Protein AF-A0A947A4Z1-F1 (afdb_monomer)

Foldseek 3Di:
DVLLVVLVVLLVVVCVVCVVVLVVLLLLLQLVLLCVLQPPPVDDSVVSSVLLVVQQVVLCVVVVVVLVVCCVPPVPCSVVSVVVSVVCNLVRSLVSSCVVRVDDPVSSVVSSVSSVVSSVVSVVVSVVVSVVVCCVVVSDDPVSVDDPDD

Mean predicted aligned error: 5.6 Å

Structure (mmCIF, N/CA/C/O backbone):
data_AF-A0A947A4Z1-F1
#
_entry.id   AF-A0A947A4Z1-F1
#
loop_
_atom_site.group_PDB
_atom_site.id
_atom_site.type_symbol
_atom_site.label_atom_id
_atom_site.label_alt_id
_atom_site.label_comp_id
_atom_site.label_asym_id
_atom_site.label_entity_id
_atom_site.label_seq_id
_atom_site.pdbx_PDB_ins_code
_atom_site.Cartn_x
_atom_site.Cartn_y
_atom_site.Cartn_z
_atom_site.occupancy
_atom_site.B_iso_or_equiv
_atom_site.auth_seq_id
_atom_site.auth_comp_id
_atom_site.auth_asym_id
_atom_site.auth_atom_id
_atom_site.pdbx_PDB_model_num
ATOM 1 N N . LEU A 1 1 ? 5.615 -17.504 -26.259 1.00 49.56 1 LEU A N 1
ATOM 2 C CA . LEU A 1 1 ? 6.154 -17.533 -24.873 1.00 49.56 1 LEU A CA 1
ATOM 3 C C . LEU A 1 1 ? 7.299 -16.535 -24.667 1.00 49.56 1 LEU A C 1
ATOM 5 O O . LEU A 1 1 ? 7.348 -15.948 -23.597 1.00 49.56 1 LEU A O 1
ATOM 9 N N . GLN A 1 2 ? 8.170 -16.302 -25.660 1.00 51.97 2 GLN A N 1
ATOM 10 C CA . GLN A 1 2 ? 9.296 -15.359 -25.547 1.00 51.97 2 GLN A CA 1
ATOM 11 C C . GLN A 1 2 ? 8.864 -13.878 -25.496 1.00 51.97 2 GLN A C 1
ATOM 13 O O . GLN A 1 2 ? 9.310 -13.172 -24.601 1.00 51.97 2 GLN A O 1
ATOM 18 N N . THR A 1 3 ? 7.908 -13.440 -26.328 1.00 58.06 3 THR A N 1
ATOM 19 C CA . THR A 1 3 ? 7.406 -12.045 -26.343 1.00 58.06 3 THR A CA 1
ATOM 20 C C . THR A 1 3 ? 6.849 -11.603 -24.981 1.00 58.06 3 THR A C 1
ATOM 22 O O . THR A 1 3 ? 7.243 -10.576 -24.446 1.00 58.06 3 THR A O 1
ATOM 25 N N . ASN A 1 4 ? 6.030 -12.442 -24.330 1.00 68.56 4 ASN A N 1
ATOM 26 C CA . ASN A 1 4 ? 5.497 -12.146 -22.990 1.00 68.56 4 ASN A CA 1
ATOM 27 C C . ASN A 1 4 ? 6.594 -12.066 -21.915 1.00 68.56 4 ASN A C 1
ATOM 29 O O . ASN A 1 4 ? 6.450 -11.323 -20.942 1.00 68.56 4 ASN A O 1
ATOM 33 N N . ALA A 1 5 ? 7.668 -12.848 -22.061 1.00 77.62 5 ALA A N 1
ATOM 34 C CA . ALA A 1 5 ? 8.790 -12.838 -21.129 1.00 77.62 5 ALA A CA 1
ATOM 35 C C . ALA A 1 5 ? 9.642 -11.569 -21.291 1.00 77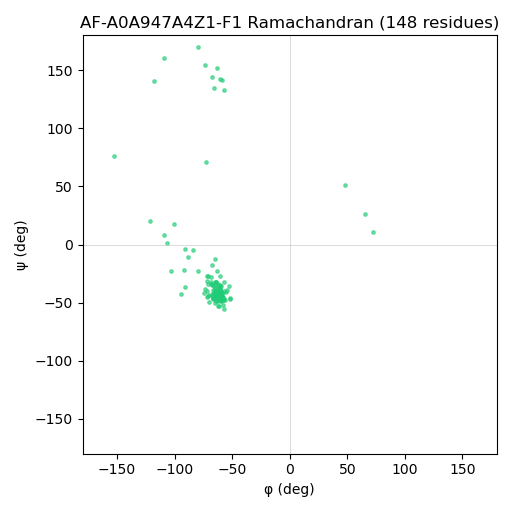.62 5 ALA A C 1
ATOM 37 O O . ALA A 1 5 ? 10.066 -10.997 -20.290 1.00 77.62 5 ALA A O 1
ATOM 38 N N . GLU A 1 6 ? 9.835 -11.094 -22.524 1.00 81.62 6 GLU A N 1
ATOM 39 C CA . GLU A 1 6 ? 10.541 -9.840 -22.811 1.00 81.62 6 GLU A CA 1
ATOM 40 C C . GLU A 1 6 ? 9.768 -8.619 -22.304 1.00 81.62 6 GLU A C 1
ATOM 42 O O . GLU A 1 6 ? 10.336 -7.790 -21.591 1.00 81.62 6 GLU A O 1
ATOM 47 N N . THR A 1 7 ? 8.458 -8.550 -22.554 1.00 83.38 7 THR A N 1
ATOM 48 C CA . THR A 1 7 ? 7.595 -7.482 -22.024 1.00 83.38 7 THR A CA 1
ATOM 49 C C . THR A 1 7 ? 7.578 -7.485 -20.494 1.00 83.38 7 THR A C 1
ATOM 51 O O . THR A 1 7 ? 7.737 -6.441 -19.862 1.00 83.38 7 THR A O 1
ATOM 54 N N . SER A 1 8 ? 7.473 -8.666 -19.872 1.00 84.75 8 SER A N 1
ATOM 55 C CA . SER A 1 8 ? 7.533 -8.792 -18.407 1.00 84.75 8 SER A CA 1
ATOM 56 C C . SER A 1 8 ? 8.880 -8.339 -17.843 1.00 84.75 8 SER A C 1
ATOM 58 O O . SER A 1 8 ? 8.924 -7.742 -16.768 1.00 84.75 8 SER A O 1
ATOM 60 N N . LYS A 1 9 ? 9.978 -8.594 -18.564 1.00 87.81 9 LYS A N 1
ATOM 61 C CA . LYS A 1 9 ? 11.319 -8.156 -18.174 1.00 87.81 9 LYS A CA 1
ATOM 62 C C . LYS A 1 9 ? 11.447 -6.633 -18.221 1.00 87.81 9 LYS A C 1
ATOM 64 O O . LYS A 1 9 ? 11.888 -6.060 -17.230 1.00 87.81 9 LYS A O 1
ATOM 69 N N . LYS A 1 10 ? 10.992 -5.983 -19.301 1.00 86.81 10 LYS A N 1
ATOM 70 C CA . LYS A 1 10 ? 10.963 -4.511 -19.413 1.00 86.81 10 LYS A CA 1
ATOM 71 C C . LYS A 1 10 ? 10.173 -3.878 -18.264 1.00 86.81 10 LYS A C 1
ATOM 73 O O . LYS A 1 10 ? 10.658 -2.966 -17.602 1.00 86.81 10 LYS A O 1
ATOM 78 N N . ILE A 1 11 ? 8.978 -4.404 -17.978 1.00 87.75 11 ILE A N 1
ATOM 79 C CA . ILE A 1 11 ? 8.150 -3.932 -16.856 1.00 87.75 11 ILE A CA 1
ATOM 80 C C . ILE A 1 11 ? 8.888 -4.117 -15.526 1.00 87.75 11 ILE A C 1
ATOM 82 O O . ILE A 1 11 ? 8.891 -3.210 -14.698 1.00 87.75 11 ILE A O 1
ATOM 86 N N . MET A 1 12 ? 9.527 -5.269 -15.312 1.00 89.25 12 MET A N 1
ATOM 87 C CA . MET A 1 12 ? 10.269 -5.540 -14.080 1.00 89.25 12 MET A CA 1
ATOM 88 C C . MET A 1 12 ? 11.447 -4.578 -13.890 1.00 89.25 12 MET A C 1
ATOM 90 O O . MET A 1 12 ? 11.634 -4.075 -12.787 1.00 89.25 12 MET A O 1
ATOM 94 N N . GLU A 1 13 ? 12.221 -4.303 -14.942 1.00 89.69 13 GLU A N 1
ATOM 95 C CA . GLU A 1 13 ? 13.354 -3.368 -14.898 1.00 89.69 13 GLU A CA 1
ATOM 96 C C . GLU A 1 13 ? 12.903 -1.975 -14.436 1.00 89.69 13 GLU A C 1
ATOM 98 O O . GLU A 1 13 ? 13.464 -1.418 -13.493 1.00 89.69 13 GLU A O 1
ATOM 103 N N . VAL A 1 14 ? 11.808 -1.474 -15.004 1.00 88.56 14 VAL A N 1
ATOM 104 C CA . VAL A 1 14 ? 11.214 -0.182 -14.637 1.00 88.56 14 VAL A CA 1
ATOM 105 C C . VAL A 1 14 ? 10.659 -0.199 -13.214 1.00 88.56 14 VAL A C 1
ATOM 107 O O . VAL A 1 14 ? 10.871 0.739 -12.446 1.00 88.56 14 VAL A O 1
ATOM 110 N N . VAL A 1 15 ? 9.937 -1.256 -12.829 1.00 88.88 15 VAL A N 1
ATOM 111 C CA . VAL A 1 15 ? 9.388 -1.388 -11.470 1.00 88.88 15 VAL A CA 1
ATOM 112 C C . VAL A 1 15 ? 10.505 -1.399 -10.426 1.00 88.88 15 VAL A C 1
ATOM 114 O O . VAL A 1 15 ? 10.322 -0.858 -9.336 1.00 88.88 15 VAL A O 1
ATOM 117 N N . MET A 1 16 ? 11.658 -1.986 -10.749 1.00 89.38 16 MET A N 1
ATOM 118 C CA . MET A 1 16 ? 12.839 -1.958 -9.889 1.00 89.38 16 MET A CA 1
ATOM 119 C C . MET A 1 16 ? 13.468 -0.562 -9.833 1.00 89.38 16 MET A C 1
ATOM 121 O O . MET A 1 16 ? 13.769 -0.087 -8.740 1.00 89.38 16 MET A O 1
ATOM 125 N N . GLU A 1 17 ? 13.611 0.119 -10.973 1.00 91.06 17 GLU A N 1
ATOM 126 C CA . GLU A 1 17 ? 14.167 1.478 -11.048 1.00 91.06 17 GLU A CA 1
ATOM 127 C C . GLU A 1 17 ? 13.332 2.492 -10.246 1.00 91.06 17 GLU A C 1
ATOM 129 O O . GLU A 1 17 ? 13.870 3.288 -9.476 1.00 91.06 17 GLU A O 1
ATOM 134 N N . TYR A 1 18 ? 12.002 2.414 -10.353 1.00 90.25 18 TYR A N 1
ATOM 135 C CA . TYR A 1 18 ? 11.069 3.332 -9.693 1.00 90.25 18 TYR A CA 1
ATOM 136 C C . TYR A 1 18 ? 10.433 2.764 -8.419 1.00 90.25 18 TYR A C 1
ATOM 138 O O . TYR A 1 18 ? 9.428 3.300 -7.942 1.00 90.25 18 TYR A O 1
ATOM 146 N N . ASN A 1 19 ? 11.005 1.710 -7.830 1.00 88.88 19 ASN A N 1
ATOM 147 C CA . ASN A 1 19 ? 10.406 0.990 -6.703 1.00 88.88 19 ASN A CA 1
ATOM 148 C C . ASN A 1 19 ? 10.005 1.916 -5.541 1.00 88.88 19 ASN A C 1
ATOM 150 O O . ASN A 1 19 ? 8.871 1.862 -5.065 1.00 88.88 19 ASN A O 1
ATOM 154 N N . SER A 1 20 ? 10.897 2.828 -5.145 1.00 89.50 20 SER A N 1
ATOM 155 C CA . SER A 1 20 ? 10.651 3.794 -4.066 1.00 89.50 20 SER A CA 1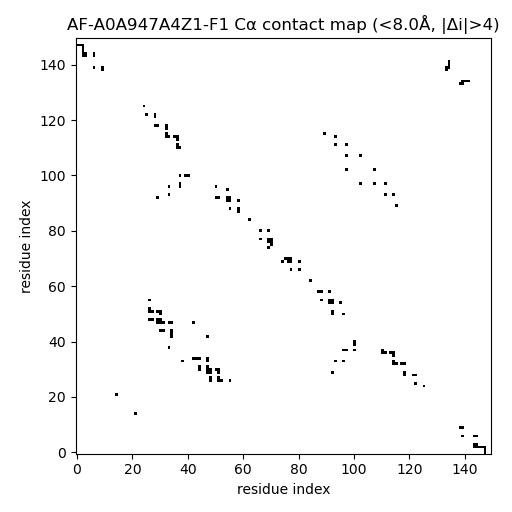
ATOM 156 C C . SER A 1 20 ? 9.485 4.738 -4.368 1.00 89.50 20 SER A C 1
ATOM 158 O O . SER A 1 20 ? 8.710 5.082 -3.476 1.00 89.50 20 SER A O 1
ATOM 160 N N . PHE A 1 21 ? 9.335 5.153 -5.629 1.00 90.50 21 PHE A N 1
ATOM 161 C CA . PHE A 1 21 ? 8.237 6.019 -6.051 1.00 90.50 21 PHE A CA 1
ATOM 162 C C . PHE A 1 21 ? 6.908 5.257 -6.070 1.00 90.50 21 PHE A C 1
ATOM 164 O O . PHE A 1 21 ? 5.915 5.735 -5.526 1.00 90.50 21 PHE A O 1
ATOM 171 N N . ILE A 1 22 ? 6.903 4.038 -6.619 1.00 90.69 22 ILE A N 1
ATOM 172 C CA . ILE A 1 22 ? 5.733 3.150 -6.615 1.00 90.69 22 ILE A CA 1
ATOM 173 C C . ILE A 1 22 ? 5.288 2.863 -5.176 1.00 90.69 22 ILE A C 1
ATOM 175 O O . ILE A 1 22 ? 4.098 2.924 -4.872 1.00 90.69 22 ILE A O 1
ATOM 179 N N . PHE A 1 23 ? 6.236 2.622 -4.269 1.00 88.75 23 PHE A N 1
ATOM 180 C CA . PHE A 1 23 ? 5.949 2.426 -2.852 1.00 88.75 23 PHE A CA 1
ATOM 181 C C . PHE A 1 23 ? 5.286 3.657 -2.219 1.00 88.75 23 PHE A C 1
ATOM 183 O O . PHE A 1 23 ? 4.319 3.528 -1.467 1.00 88.75 23 PHE A O 1
ATOM 190 N N . LEU A 1 24 ? 5.750 4.861 -2.563 1.00 92.12 24 LEU A N 1
ATOM 191 C CA . LEU A 1 24 ? 5.167 6.111 -2.074 1.00 92.12 24 LEU A CA 1
ATOM 192 C C . LEU A 1 24 ? 3.709 6.283 -2.527 1.00 92.12 24 LEU A C 1
ATOM 194 O O . LEU A 1 24 ? 2.888 6.781 -1.757 1.00 92.12 24 LEU A O 1
ATOM 198 N N . LEU A 1 25 ? 3.351 5.802 -3.723 1.00 92.94 25 LEU A N 1
ATOM 199 C CA . LEU A 1 25 ? 1.970 5.810 -4.218 1.00 92.94 25 LEU A CA 1
ATOM 200 C C . LEU A 1 25 ? 1.028 4.875 -3.435 1.00 92.94 25 LEU A C 1
ATOM 202 O O . LEU A 1 25 ? -0.189 5.070 -3.473 1.00 92.94 25 LEU A O 1
ATOM 206 N N . TYR A 1 26 ? 1.539 3.907 -2.665 1.00 91.94 26 TYR A N 1
ATOM 207 C CA . TYR A 1 26 ? 0.690 3.093 -1.787 1.00 91.94 26 TYR A CA 1
ATOM 208 C C . TYR A 1 26 ? 0.164 3.861 -0.574 1.00 91.94 26 TYR A C 1
ATOM 210 O O . TYR A 1 26 ? -0.920 3.543 -0.085 1.00 91.94 26 TYR A O 1
ATOM 218 N N . ILE A 1 27 ? 0.872 4.895 -0.111 1.00 94.44 27 ILE A N 1
ATOM 219 C CA . ILE A 1 27 ? 0.441 5.727 1.023 1.00 94.44 27 ILE A CA 1
ATOM 220 C C . ILE A 1 27 ? -0.943 6.356 0.774 1.00 94.44 27 ILE A C 1
ATOM 222 O O . ILE A 1 27 ? -1.837 6.129 1.595 1.00 94.44 27 ILE A O 1
ATOM 226 N N . PRO A 1 28 ? -1.185 7.108 -0.323 1.00 94.25 28 PRO A N 1
ATOM 227 C CA . PRO A 1 28 ? -2.497 7.698 -0.575 1.00 94.25 28 PRO A CA 1
ATOM 228 C C . PRO A 1 28 ? -3.587 6.644 -0.798 1.00 94.25 28 PRO A C 1
ATOM 230 O O . PRO A 1 28 ? -4.719 6.865 -0.377 1.00 94.25 28 PRO A O 1
ATOM 233 N N . ILE A 1 29 ? -3.274 5.480 -1.379 1.00 95.31 29 ILE A N 1
ATOM 234 C CA . ILE A 1 29 ? -4.258 4.392 -1.522 1.00 95.31 29 ILE A CA 1
ATOM 235 C C . ILE A 1 29 ? -4.675 3.852 -0.163 1.00 95.31 29 ILE A C 1
ATOM 237 O O . ILE A 1 29 ? -5.868 3.737 0.102 1.00 95.31 29 ILE A O 1
ATOM 241 N N . LEU A 1 30 ? -3.714 3.521 0.699 1.00 94.94 30 LEU A N 1
ATOM 242 C CA . LEU A 1 30 ? -3.998 3.024 2.044 1.00 94.94 30 LEU A CA 1
ATOM 243 C C . LEU A 1 30 ? -4.780 4.060 2.851 1.00 94.94 30 LEU A C 1
ATOM 245 O O . LEU A 1 30 ? -5.728 3.703 3.551 1.00 94.94 30 LEU A O 1
ATOM 249 N N . ALA A 1 31 ? -4.440 5.341 2.699 1.00 95.00 31 ALA A N 1
ATOM 250 C CA . ALA A 1 31 ? -5.144 6.429 3.355 1.00 95.00 31 ALA A CA 1
ATOM 251 C C . ALA A 1 31 ? -6.596 6.550 2.871 1.00 95.00 31 ALA A C 1
ATOM 253 O O . ALA A 1 31 ? -7.503 6.635 3.696 1.00 95.00 31 ALA A O 1
ATOM 254 N N . LEU A 1 32 ? -6.840 6.507 1.557 1.00 95.44 32 LEU A N 1
ATOM 255 C CA . LEU A 1 32 ? -8.187 6.563 0.979 1.00 95.44 32 LEU A CA 1
ATOM 256 C C . LEU A 1 32 ? -9.013 5.321 1.325 1.00 95.44 32 LEU A C 1
ATOM 258 O O . LEU A 1 32 ? -10.168 5.445 1.734 1.00 95.44 32 LEU A O 1
ATOM 262 N N . ALA A 1 33 ? -8.418 4.131 1.217 1.00 95.38 33 ALA A N 1
ATOM 263 C CA . ALA A 1 33 ? -9.050 2.879 1.614 1.00 95.38 33 ALA A CA 1
ATOM 264 C C . ALA A 1 33 ? -9.418 2.916 3.101 1.00 95.38 33 ALA A C 1
ATOM 266 O O . ALA A 1 33 ? -10.544 2.577 3.464 1.00 95.38 33 ALA A O 1
ATOM 267 N N . GLY A 1 34 ? -8.508 3.389 3.957 1.00 94.12 34 GLY A N 1
ATOM 268 C CA . GLY A 1 34 ? -8.729 3.572 5.388 1.00 94.12 34 GLY A CA 1
ATOM 269 C C . GLY A 1 34 ? -9.836 4.577 5.683 1.00 94.12 34 GLY A C 1
ATOM 270 O O . GLY A 1 34 ? -10.749 4.264 6.442 1.00 94.12 34 GLY A O 1
ATOM 271 N N . PHE A 1 35 ? -9.808 5.741 5.035 1.00 94.06 35 PHE A N 1
ATOM 272 C CA . PHE A 1 35 ? -10.818 6.785 5.188 1.00 94.06 35 PHE A CA 1
ATOM 273 C C . PHE A 1 35 ? -12.217 6.267 4.845 1.00 94.06 35 PHE A C 1
ATOM 275 O O . PHE A 1 35 ? -13.129 6.348 5.665 1.00 94.06 35 PHE A O 1
ATOM 282 N N . LEU A 1 36 ? -12.383 5.655 3.673 1.00 92.50 36 LEU A N 1
ATOM 283 C CA . LEU A 1 36 ? -13.673 5.144 3.206 1.00 92.50 36 LEU A CA 1
ATOM 284 C C . LEU A 1 36 ? -14.189 3.969 4.051 1.00 92.50 36 LEU A C 1
ATOM 286 O O . LEU A 1 36 ? -15.393 3.849 4.277 1.00 92.50 36 LEU A O 1
ATOM 290 N N . SER A 1 37 ? -13.298 3.106 4.546 1.00 93.06 37 SER A N 1
ATOM 291 C CA . SER A 1 37 ? -13.695 1.907 5.294 1.00 93.06 37 SER A CA 1
ATOM 292 C C . SER A 1 37 ? -13.781 2.099 6.810 1.00 93.06 37 SER A C 1
ATOM 294 O O . SER A 1 37 ? -14.524 1.358 7.455 1.00 93.06 37 SER A O 1
ATOM 296 N N . PHE A 1 38 ? -13.108 3.091 7.404 1.00 87.00 38 PHE A N 1
ATOM 297 C CA . PHE A 1 38 ? -13.023 3.281 8.861 1.00 87.00 38 PHE A CA 1
ATOM 298 C C . PHE A 1 38 ? -13.558 4.635 9.378 1.00 87.00 38 PHE A C 1
ATOM 300 O O . PHE A 1 38 ? -13.307 4.969 10.530 1.00 87.00 38 PHE A O 1
ATOM 307 N N . ASN A 1 39 ? -14.407 5.371 8.653 1.00 80.12 39 ASN A N 1
ATOM 308 C CA . ASN A 1 39 ? -14.901 6.691 9.095 1.00 80.12 39 ASN A CA 1
ATOM 309 C C . ASN A 1 39 ? -15.943 6.694 10.248 1.00 80.12 39 ASN A C 1
ATOM 311 O O . ASN A 1 39 ? -17.117 6.986 10.034 1.00 80.12 39 ASN A O 1
ATOM 315 N N . LYS A 1 40 ? -15.551 6.372 11.489 1.00 69.62 40 LYS A N 1
ATOM 316 C CA . LYS A 1 40 ? -16.448 6.459 12.674 1.00 69.62 40 LYS A CA 1
ATOM 317 C C . LYS A 1 40 ? -16.195 7.664 13.575 1.00 69.62 40 LYS A C 1
ATOM 319 O O . LYS A 1 40 ? -17.083 8.035 14.334 1.00 69.62 40 LYS A O 1
ATOM 324 N N . ARG A 1 41 ? -14.995 8.247 13.548 1.00 65.69 41 ARG A N 1
ATOM 325 C CA . ARG A 1 41 ? -14.582 9.282 14.516 1.00 65.69 41 ARG A CA 1
ATOM 326 C C . ARG A 1 41 ? -14.462 10.692 13.934 1.00 65.69 41 ARG A C 1
ATOM 328 O O . ARG A 1 41 ? -13.983 11.569 14.637 1.00 65.69 41 ARG A O 1
ATOM 335 N N . GLY A 1 42 ? -14.886 10.914 12.688 1.00 72.69 42 GLY A N 1
ATOM 336 C CA . GLY A 1 42 ? -14.722 12.217 12.033 1.00 72.69 42 GLY A CA 1
ATOM 337 C C . GLY A 1 42 ? -13.256 12.581 11.790 1.00 72.69 42 GLY A C 1
ATOM 338 O O . GLY A 1 42 ? -12.919 13.757 11.746 1.00 72.69 42 GLY A O 1
ATOM 339 N N . PHE A 1 43 ? -12.380 11.577 11.673 1.00 81.25 43 PHE A N 1
ATOM 340 C CA . PHE A 1 43 ? -10.999 11.803 11.260 1.00 81.25 43 PHE A CA 1
ATOM 341 C C . PHE A 1 43 ? -10.974 12.297 9.820 1.00 81.25 43 PHE A C 1
ATOM 343 O O . PHE A 1 43 ? -11.651 11.727 8.957 1.00 81.25 43 PHE A O 1
ATOM 350 N N . ASN A 1 44 ? -10.180 13.332 9.564 1.00 88.88 44 ASN A N 1
ATOM 351 C CA . ASN A 1 44 ? -9.999 13.839 8.217 1.00 88.88 44 ASN A CA 1
ATOM 352 C C . ASN A 1 44 ? -8.999 12.959 7.451 1.00 88.88 44 ASN A C 1
ATOM 354 O O . ASN A 1 44 ? -8.348 12.063 7.992 1.00 88.88 44 ASN A O 1
ATOM 358 N N . ILE A 1 45 ? -8.896 13.197 6.144 1.00 89.12 45 ILE A N 1
ATOM 359 C CA . ILE A 1 45 ? -7.959 12.486 5.265 1.00 89.12 45 ILE A CA 1
ATOM 360 C C . ILE A 1 45 ? -6.494 12.583 5.757 1.00 89.12 45 ILE A C 1
ATOM 362 O O . ILE A 1 45 ? -5.811 11.555 5.720 1.00 89.12 45 ILE A O 1
ATOM 366 N N . PRO A 1 46 ? -5.990 13.733 6.259 1.00 93.06 46 PRO A N 1
ATOM 367 C CA . PRO A 1 46 ? -4.624 13.840 6.777 1.00 93.06 46 PRO A CA 1
ATOM 368 C C . PRO A 1 46 ? -4.277 12.816 7.863 1.00 93.06 46 PRO A C 1
ATOM 370 O O . PRO A 1 46 ? -3.185 12.258 7.848 1.00 93.06 46 PRO A O 1
ATOM 373 N N . GLU A 1 47 ? -5.197 12.502 8.771 1.00 91.81 47 GLU A N 1
ATOM 374 C CA . GLU A 1 47 ? -4.983 11.532 9.844 1.00 91.81 47 GLU A CA 1
ATOM 375 C C . GLU A 1 47 ? -4.782 10.121 9.280 1.00 91.81 47 GLU A C 1
ATOM 377 O O . GLU A 1 47 ? -3.931 9.371 9.767 1.00 91.81 47 GLU A O 1
ATOM 382 N N . TYR A 1 48 ? -5.503 9.767 8.212 1.00 93.81 48 TYR A N 1
ATOM 383 C CA . TYR A 1 48 ? -5.299 8.500 7.509 1.00 93.81 48 TYR A CA 1
ATOM 384 C C . TYR A 1 48 ? -3.991 8.478 6.718 1.00 93.81 48 TYR A C 1
ATOM 386 O O . TYR A 1 48 ? -3.350 7.428 6.667 1.00 93.81 48 TYR A O 1
ATOM 394 N N . ILE A 1 49 ? -3.559 9.611 6.156 1.00 95.25 49 ILE A N 1
ATOM 395 C CA . ILE A 1 49 ? -2.240 9.736 5.517 1.00 95.25 49 ILE A CA 1
ATOM 396 C C . ILE A 1 49 ? -1.142 9.505 6.557 1.00 95.25 49 ILE A C 1
ATOM 398 O O . ILE A 1 49 ? -0.313 8.620 6.374 1.00 95.25 49 ILE A O 1
ATOM 402 N N . VAL A 1 50 ? -1.173 10.228 7.680 1.00 95.25 50 VAL A N 1
ATOM 403 C CA . VAL A 1 50 ? -0.184 10.089 8.763 1.00 95.25 50 VAL A CA 1
ATOM 404 C C . VAL A 1 50 ? -0.172 8.664 9.314 1.00 95.25 50 VAL A C 1
ATOM 406 O O . VAL A 1 50 ? 0.898 8.082 9.481 1.00 95.25 50 VAL A O 1
ATOM 409 N N . THR A 1 51 ? -1.347 8.070 9.540 1.00 94.56 51 THR A N 1
ATOM 410 C CA . THR A 1 51 ? -1.462 6.688 10.030 1.00 94.56 51 THR A CA 1
ATOM 411 C C . THR A 1 51 ? -0.881 5.683 9.035 1.00 94.56 51 THR A C 1
ATOM 413 O O . THR A 1 51 ? -0.150 4.782 9.440 1.00 94.56 51 THR A O 1
ATOM 416 N N . SER A 1 52 ? -1.170 5.839 7.740 1.00 95.12 52 SER A N 1
ATOM 417 C CA . SER A 1 52 ? -0.674 4.938 6.690 1.00 95.12 52 SER A CA 1
ATOM 418 C C . SER A 1 52 ? 0.839 5.054 6.523 1.00 95.12 52 SER A C 1
ATOM 420 O O . SER A 1 52 ? 1.526 4.035 6.479 1.00 95.12 52 SER A O 1
ATOM 422 N N . THR A 1 53 ? 1.368 6.281 6.518 1.00 95.62 53 THR A N 1
ATOM 423 C CA . THR A 1 53 ? 2.812 6.545 6.488 1.00 95.62 53 THR A CA 1
ATOM 424 C C . THR A 1 53 ? 3.502 5.934 7.701 1.00 95.62 53 THR A C 1
ATOM 426 O O . THR A 1 53 ? 4.489 5.222 7.549 1.00 95.62 53 THR A O 1
ATOM 429 N N . TYR A 1 54 ? 2.975 6.159 8.908 1.00 95.38 54 TYR A N 1
ATOM 430 C CA . TYR A 1 54 ? 3.548 5.592 10.127 1.00 95.38 54 TYR A CA 1
ATOM 431 C C . TYR A 1 54 ? 3.529 4.060 10.103 1.00 95.38 54 TYR A C 1
ATOM 433 O O . TYR A 1 54 ? 4.546 3.433 10.395 1.00 95.38 54 TYR A O 1
ATOM 441 N N . ALA A 1 55 ? 2.404 3.452 9.713 1.00 95.56 55 ALA A N 1
ATOM 442 C CA . ALA A 1 55 ? 2.269 2.002 9.660 1.00 95.56 55 ALA A CA 1
ATOM 443 C C . ALA A 1 55 ? 3.247 1.369 8.657 1.00 95.56 55 ALA A C 1
ATOM 445 O O . ALA A 1 55 ? 3.916 0.392 8.991 1.00 95.56 55 ALA A O 1
ATOM 446 N N . LEU A 1 56 ? 3.370 1.939 7.455 1.00 94.50 56 LEU A N 1
ATOM 447 C CA . LEU A 1 56 ? 4.312 1.447 6.451 1.00 94.50 56 LEU A CA 1
ATOM 448 C C . LEU A 1 56 ? 5.767 1.643 6.879 1.00 94.50 56 LEU A C 1
ATOM 450 O O . LEU A 1 56 ? 6.544 0.697 6.801 1.00 94.50 56 LEU A O 1
ATOM 454 N N . SER A 1 57 ? 6.139 2.822 7.382 1.00 94.44 57 SER A N 1
ATOM 455 C CA . SER A 1 57 ? 7.502 3.078 7.864 1.00 94.44 57 SER A CA 1
ATOM 456 C C . SER A 1 57 ? 7.884 2.136 9.001 1.00 94.44 57 SER A C 1
ATOM 458 O O . SER A 1 57 ? 8.981 1.583 9.011 1.00 94.44 57 SER A O 1
ATOM 460 N N . HIS A 1 58 ? 6.968 1.904 9.940 1.00 94.62 58 HIS A N 1
ATOM 461 C CA . HIS A 1 58 ? 7.194 0.972 11.035 1.00 94.62 58 HIS A CA 1
ATOM 462 C C . HIS A 1 58 ? 7.368 -0.467 10.534 1.00 94.62 58 HIS A C 1
ATOM 464 O O . HIS A 1 58 ? 8.285 -1.161 10.972 1.00 94.62 58 HIS A O 1
ATOM 470 N N . LEU A 1 59 ? 6.534 -0.905 9.582 1.00 93.81 59 LEU A N 1
ATOM 471 C CA . LEU A 1 59 ? 6.698 -2.208 8.945 1.00 93.81 59 LEU A CA 1
ATOM 472 C C . LEU A 1 59 ? 8.078 -2.325 8.289 1.00 93.81 59 LEU A C 1
ATOM 474 O O . LEU A 1 59 ? 8.770 -3.298 8.552 1.00 93.81 59 LEU A O 1
ATOM 478 N N . MET A 1 60 ? 8.501 -1.325 7.511 1.00 92.12 60 MET A N 1
ATOM 479 C CA . MET A 1 60 ? 9.799 -1.322 6.827 1.00 92.12 60 MET A CA 1
ATOM 480 C C . MET A 1 60 ? 10.969 -1.436 7.806 1.00 92.12 60 MET A C 1
ATOM 482 O O . MET A 1 60 ? 11.863 -2.256 7.603 1.00 92.12 60 MET A O 1
ATOM 486 N N . VAL A 1 61 ? 10.942 -0.659 8.894 1.00 94.56 61 VAL A N 1
ATOM 487 C CA . VAL A 1 61 ? 11.970 -0.715 9.945 1.00 94.56 61 VAL A CA 1
ATOM 488 C C . VAL A 1 61 ? 12.028 -2.102 10.589 1.00 94.56 61 VAL A C 1
ATOM 490 O O . VAL A 1 61 ? 13.119 -2.584 10.883 1.00 94.56 61 VAL A O 1
ATOM 493 N N . MET A 1 62 ? 10.886 -2.772 10.772 1.00 92.75 62 MET A N 1
ATOM 494 C CA . MET A 1 62 ? 10.852 -4.139 11.302 1.00 92.75 62 MET A CA 1
ATOM 495 C C . MET A 1 62 ? 11.299 -5.193 10.284 1.00 92.75 62 MET A C 1
ATOM 497 O O . MET A 1 62 ? 12.027 -6.118 10.641 1.00 92.75 62 MET A O 1
ATOM 501 N N . THR A 1 63 ? 10.883 -5.081 9.022 1.00 92.31 63 THR A N 1
ATOM 502 C CA . THR A 1 63 ? 11.168 -6.086 7.989 1.00 92.31 63 THR A CA 1
ATOM 503 C C . THR A 1 63 ? 12.575 -5.975 7.417 1.00 92.31 63 THR A C 1
ATOM 505 O O . THR A 1 63 ? 13.079 -6.962 6.893 1.00 92.31 63 THR A O 1
ATOM 508 N N . PHE A 1 64 ? 13.222 -4.812 7.507 1.00 92.88 64 PHE A N 1
ATOM 509 C CA . PHE A 1 64 ? 14.577 -4.587 6.998 1.00 92.88 64 PHE A CA 1
ATOM 510 C C . PHE A 1 64 ? 15.659 -5.467 7.659 1.00 92.88 64 PHE A C 1
ATOM 512 O O . PHE A 1 64 ? 16.376 -6.162 6.945 1.00 92.88 64 PHE A O 1
ATOM 519 N N . PRO A 1 65 ? 15.807 -5.521 8.997 1.00 94.56 65 PRO A N 1
ATOM 520 C CA . PRO A 1 65 ? 16.788 -6.420 9.605 1.00 94.56 65 PRO A CA 1
ATOM 521 C C . PRO A 1 65 ? 16.434 -7.893 9.362 1.00 94.56 65 PRO A C 1
ATOM 523 O O . PRO A 1 65 ? 17.323 -8.716 9.160 1.00 94.56 65 PRO A O 1
ATOM 526 N N . LEU A 1 66 ? 15.141 -8.230 9.330 1.00 93.12 66 LEU A N 1
ATOM 527 C CA . LEU A 1 66 ? 14.677 -9.587 9.039 1.00 93.12 66 LEU A CA 1
ATOM 528 C C . LEU A 1 66 ? 15.021 -10.014 7.608 1.00 93.12 66 LEU A C 1
ATOM 530 O O . LEU A 1 66 ? 15.457 -11.144 7.406 1.00 93.12 66 LEU A O 1
ATOM 534 N N . SER A 1 67 ? 14.888 -9.119 6.626 1.00 92.94 67 SER A N 1
ATOM 535 C CA . SER A 1 67 ? 15.237 -9.425 5.238 1.00 92.94 67 SER A CA 1
ATOM 536 C C . SER A 1 67 ? 16.735 -9.684 5.085 1.00 92.94 67 SER A C 1
ATOM 538 O O . SER A 1 67 ? 17.112 -10.655 4.431 1.00 92.94 67 SER A O 1
ATOM 540 N N . LEU A 1 68 ? 17.586 -8.896 5.754 1.00 95.00 68 LEU A N 1
ATOM 541 C CA . LEU A 1 68 ? 19.033 -9.128 5.787 1.00 95.00 68 LEU A CA 1
ATOM 542 C C . LEU A 1 68 ? 19.385 -10.482 6.412 1.00 95.00 68 LEU A C 1
ATOM 544 O O . LEU A 1 68 ? 20.221 -11.205 5.874 1.00 95.00 68 LEU A O 1
ATOM 548 N N . LEU A 1 69 ? 18.726 -10.849 7.515 1.00 95.44 69 LEU A N 1
ATOM 549 C CA . LEU A 1 69 ? 18.936 -12.146 8.161 1.00 95.44 69 LEU A CA 1
ATOM 550 C C . LEU A 1 69 ? 18.542 -13.314 7.252 1.00 95.44 69 LEU A C 1
ATOM 552 O O . LEU A 1 69 ? 19.287 -14.287 7.163 1.00 95.44 69 LEU A O 1
ATOM 556 N N . VAL A 1 70 ? 17.406 -13.219 6.554 1.00 94.94 70 VAL A N 1
ATOM 557 C CA . VAL A 1 70 ? 16.958 -14.267 5.623 1.00 94.94 70 VAL A CA 1
ATOM 558 C C . VAL A 1 70 ? 17.933 -14.418 4.459 1.00 94.94 70 VAL A C 1
ATOM 560 O O . VAL A 1 70 ? 18.292 -15.543 4.127 1.00 94.94 70 VAL A O 1
ATOM 563 N N . ILE A 1 71 ? 18.404 -13.310 3.878 1.00 95.62 71 ILE A N 1
ATOM 564 C CA . ILE A 1 71 ? 19.403 -13.346 2.799 1.00 95.62 71 ILE A CA 1
ATOM 565 C C . ILE A 1 71 ? 20.709 -13.979 3.289 1.00 95.62 71 ILE A C 1
ATOM 567 O O . ILE A 1 71 ? 21.312 -14.757 2.560 1.00 95.62 71 ILE A O 1
ATOM 571 N N . PHE A 1 72 ? 21.154 -13.661 4.506 1.00 96.44 72 PHE A N 1
ATOM 572 C CA . PHE A 1 72 ? 22.416 -14.174 5.040 1.00 96.44 72 PHE A CA 1
ATOM 573 C C . PHE A 1 72 ? 22.360 -15.667 5.395 1.00 96.44 72 PHE A C 1
ATOM 575 O O . PHE A 1 72 ? 23.329 -16.385 5.166 1.00 96.44 72 PHE A O 1
ATOM 582 N N . LEU A 1 73 ? 21.245 -16.135 5.966 1.00 96.38 73 LEU A N 1
ATOM 583 C CA . LEU A 1 73 ? 21.114 -17.507 6.470 1.00 96.38 73 LEU A CA 1
ATOM 584 C C . LEU A 1 73 ? 20.574 -18.493 5.430 1.00 96.38 73 LEU A C 1
ATOM 586 O O . LEU A 1 73 ? 20.978 -19.652 5.435 1.00 96.38 73 LEU A O 1
ATOM 590 N N . SER A 1 74 ? 19.646 -18.058 4.577 1.00 94.19 74 SER A N 1
ATOM 591 C CA . SER A 1 74 ? 18.979 -18.914 3.589 1.00 94.19 74 SER A CA 1
ATOM 592 C C . SER A 1 74 ? 18.520 -18.098 2.369 1.00 94.19 74 SER A C 1
ATOM 594 O O . SER A 1 74 ? 17.323 -17.790 2.246 1.00 94.19 74 SER A O 1
ATOM 596 N N . PRO A 1 75 ? 19.447 -17.712 1.469 1.00 92.75 75 PRO A N 1
ATOM 597 C CA . PRO A 1 75 ? 19.131 -16.925 0.277 1.00 92.75 75 PRO A CA 1
ATOM 598 C C . PRO A 1 75 ? 18.012 -17.540 -0.577 1.00 92.75 75 PRO A C 1
ATOM 600 O O . PRO A 1 75 ? 17.176 -16.822 -1.123 1.00 92.75 75 PRO A O 1
ATOM 603 N N . GLU A 1 76 ? 17.954 -18.871 -0.655 1.00 94.31 76 GLU A N 1
ATOM 604 C CA . GLU A 1 76 ? 16.955 -19.627 -1.412 1.00 94.31 76 GLU A CA 1
ATOM 605 C C . GLU A 1 76 ? 15.513 -19.377 -0.942 1.00 94.31 76 GLU A C 1
ATOM 607 O O . GLU A 1 76 ? 14.581 -19.433 -1.744 1.00 94.31 76 GLU A O 1
ATOM 612 N N . ASN A 1 77 ? 15.318 -19.020 0.332 1.00 92.62 77 ASN A N 1
AT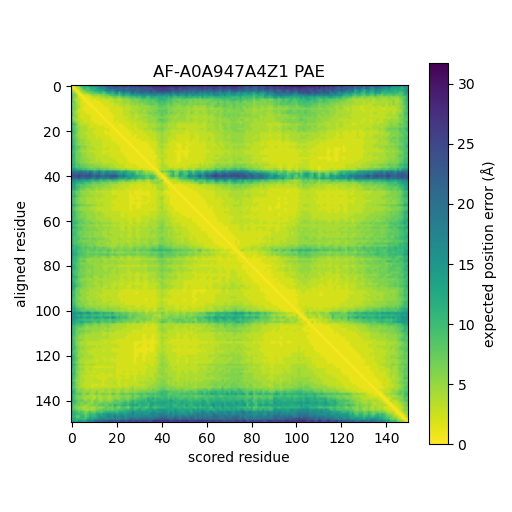OM 613 C CA . ASN A 1 77 ? 13.999 -18.755 0.911 1.00 92.62 77 ASN A CA 1
ATOM 614 C C . ASN A 1 77 ? 13.575 -17.282 0.816 1.00 92.62 77 ASN A C 1
ATOM 616 O O . ASN A 1 77 ? 12.450 -16.936 1.195 1.00 92.62 77 ASN A O 1
ATOM 620 N N . TYR A 1 78 ? 14.436 -16.399 0.303 1.00 91.19 78 TYR A N 1
ATOM 621 C CA . TYR A 1 78 ? 14.163 -14.962 0.236 1.00 91.19 78 TYR A CA 1
ATOM 622 C C . TYR A 1 78 ? 12.908 -14.627 -0.583 1.00 91.19 78 TYR A C 1
ATOM 624 O O . TYR A 1 78 ? 12.147 -13.722 -0.227 1.00 91.19 78 TYR A O 1
ATOM 632 N N . MET A 1 79 ? 12.649 -15.383 -1.655 1.00 90.56 79 MET A N 1
ATOM 633 C CA . MET A 1 79 ? 11.453 -15.187 -2.478 1.00 90.56 79 MET A CA 1
ATOM 634 C C . MET A 1 79 ? 10.172 -15.461 -1.678 1.00 90.56 79 MET A C 1
ATOM 636 O O . MET A 1 79 ? 9.247 -14.648 -1.678 1.00 90.56 79 MET A O 1
ATOM 640 N N . THR A 1 80 ? 10.145 -16.561 -0.923 1.00 92.12 80 THR A N 1
ATOM 641 C CA . THR A 1 80 ? 9.021 -16.916 -0.045 1.00 92.12 80 THR A CA 1
ATOM 642 C C . THR A 1 80 ? 8.818 -15.863 1.045 1.00 92.12 80 THR A C 1
ATOM 644 O O . THR A 1 80 ? 7.695 -15.422 1.286 1.00 92.12 80 THR A O 1
ATOM 647 N N . TYR A 1 81 ? 9.904 -15.392 1.665 1.00 92.81 81 TYR A N 1
ATOM 648 C CA . TYR A 1 81 ? 9.857 -14.293 2.635 1.00 92.81 81 TYR A CA 1
ATOM 649 C C . TYR A 1 81 ? 9.282 -12.998 2.034 1.00 92.81 81 TYR A C 1
ATOM 651 O O . TYR A 1 81 ? 8.463 -12.320 2.662 1.00 92.81 81 TYR A O 1
ATOM 659 N N . SER A 1 82 ? 9.665 -12.667 0.800 1.00 89.44 82 SER A N 1
ATOM 660 C CA . SER A 1 82 ? 9.165 -11.481 0.097 1.00 89.44 82 SER A CA 1
ATOM 661 C C . SER A 1 82 ? 7.656 -11.566 -0.150 1.00 89.44 82 SER A C 1
ATOM 663 O O . SER A 1 82 ? 6.943 -10.587 0.066 1.00 89.44 82 SER A O 1
ATOM 665 N N . MET A 1 83 ? 7.135 -12.748 -0.502 1.00 89.62 83 MET A N 1
ATOM 666 C CA . MET A 1 83 ? 5.689 -12.966 -0.646 1.00 89.62 83 MET A CA 1
ATOM 667 C C . MET A 1 83 ? 4.925 -12.729 0.663 1.00 89.62 83 MET A C 1
ATOM 669 O O . MET A 1 83 ? 3.885 -12.071 0.664 1.00 89.62 83 MET A O 1
ATOM 673 N N . VAL A 1 84 ? 5.455 -13.207 1.793 1.00 91.88 84 VAL A N 1
ATOM 674 C CA . VAL A 1 84 ? 4.865 -12.951 3.119 1.00 91.88 84 VAL A CA 1
ATOM 675 C C . VAL A 1 84 ? 4.905 -11.458 3.458 1.00 91.88 84 VAL A C 1
ATOM 677 O O . VAL A 1 84 ? 3.928 -10.910 3.969 1.00 91.88 84 VAL A O 1
ATOM 680 N N . SER A 1 85 ? 6.001 -10.777 3.119 1.00 89.88 85 SER A N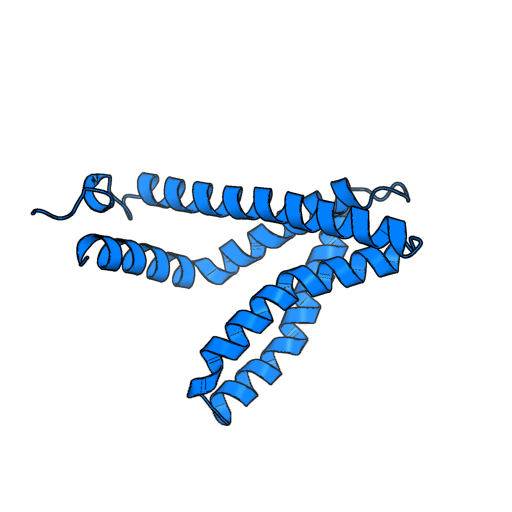 1
ATOM 681 C CA . SER A 1 85 ? 6.165 -9.337 3.354 1.00 89.88 85 SER A CA 1
ATOM 682 C C . SER A 1 85 ? 5.111 -8.500 2.618 1.00 89.88 85 SER A C 1
ATOM 684 O O . SER A 1 85 ? 4.596 -7.536 3.183 1.00 89.88 85 SER A O 1
ATOM 686 N N . ILE A 1 86 ? 4.707 -8.904 1.407 1.00 88.50 86 ILE A N 1
ATOM 687 C CA . ILE A 1 86 ? 3.613 -8.257 0.659 1.00 88.50 86 ILE A CA 1
ATOM 688 C C . ILE A 1 86 ? 2.282 -8.371 1.415 1.00 88.50 86 ILE A C 1
ATOM 690 O O . ILE A 1 86 ? 1.545 -7.391 1.526 1.00 88.50 86 ILE A O 1
ATOM 694 N N . VAL A 1 87 ? 1.977 -9.540 1.987 1.00 91.69 87 VAL A N 1
ATOM 695 C CA . VAL A 1 87 ? 0.758 -9.727 2.794 1.00 91.69 87 VAL A CA 1
ATOM 696 C C . VAL A 1 87 ? 0.795 -8.842 4.042 1.00 91.69 87 VAL A C 1
ATOM 698 O O . VAL A 1 87 ? -0.201 -8.199 4.379 1.00 91.69 87 VAL A O 1
ATOM 701 N N . LEU A 1 88 ? 1.952 -8.747 4.703 1.00 93.00 88 LEU A N 1
ATOM 702 C CA . LEU A 1 88 ? 2.141 -7.878 5.867 1.00 93.00 88 LEU A CA 1
ATOM 703 C C . LEU A 1 88 ? 2.005 -6.389 5.523 1.00 93.00 88 LEU A C 1
ATOM 705 O O . LEU A 1 88 ? 1.485 -5.632 6.344 1.00 93.00 88 LEU A O 1
ATOM 709 N N . MET A 1 89 ? 2.390 -5.979 4.311 1.00 91.12 89 MET A N 1
ATOM 710 C CA . MET A 1 89 ? 2.239 -4.603 3.822 1.00 91.12 89 MET A CA 1
ATOM 711 C C . MET A 1 89 ? 0.789 -4.118 3.850 1.00 91.12 89 MET A C 1
ATOM 713 O O . MET A 1 89 ? 0.540 -2.944 4.105 1.00 91.12 89 MET A O 1
ATOM 717 N N . ILE A 1 90 ? -0.170 -5.020 3.641 1.00 92.25 90 ILE A N 1
ATOM 718 C CA . ILE A 1 90 ? -1.606 -4.715 3.684 1.00 92.25 90 ILE A CA 1
ATOM 719 C C . ILE A 1 90 ? -2.173 -5.016 5.077 1.00 92.25 90 ILE A C 1
ATOM 721 O O . ILE A 1 90 ? -2.944 -4.231 5.636 1.00 92.25 90 ILE A O 1
ATOM 725 N N . GLY A 1 91 ? -1.775 -6.149 5.659 1.00 94.50 91 GLY A N 1
ATOM 726 C CA . GLY A 1 91 ? -2.289 -6.626 6.939 1.00 94.50 91 GLY A CA 1
ATOM 727 C C . GLY A 1 91 ? -1.932 -5.720 8.117 1.00 94.50 91 GLY A C 1
ATOM 728 O O . GLY A 1 91 ? -2.770 -5.498 8.992 1.00 94.50 91 GLY A O 1
ATOM 729 N N . TYR A 1 92 ? -0.721 -5.156 8.141 1.00 95.31 92 TYR A N 1
ATOM 730 C CA . TYR A 1 92 ? -0.268 -4.325 9.255 1.00 95.31 92 TYR A CA 1
ATOM 731 C C . TYR A 1 92 ? -0.994 -2.965 9.331 1.00 95.31 92 TYR A C 1
ATOM 733 O O . TYR A 1 92 ? -1.549 -2.667 10.393 1.00 95.31 92 TYR A O 1
ATOM 741 N N . PRO A 1 93 ? -1.115 -2.167 8.247 1.00 94.50 93 PRO A N 1
ATOM 742 C CA . PRO A 1 93 ? -1.944 -0.957 8.262 1.00 94.50 93 PRO A CA 1
ATOM 743 C C . PRO A 1 93 ? -3.408 -1.230 8.630 1.00 94.50 93 PRO A C 1
ATOM 745 O O . PRO A 1 93 ? -3.998 -0.491 9.420 1.00 94.50 93 PRO A O 1
ATOM 748 N N . LEU A 1 94 ? -3.985 -2.327 8.129 1.00 95.06 94 LEU A N 1
ATOM 749 C CA . LEU A 1 94 ? -5.340 -2.745 8.485 1.00 95.06 94 LEU A CA 1
ATOM 750 C C . LEU A 1 94 ? -5.474 -3.034 9.990 1.00 95.06 94 LEU A C 1
ATOM 752 O O . LEU A 1 94 ? -6.417 -2.569 10.636 1.00 95.06 94 LEU A O 1
ATOM 756 N N . PHE A 1 95 ? -4.519 -3.766 10.569 1.00 94.62 95 PHE A N 1
ATOM 757 C CA . PHE A 1 95 ? -4.476 -4.027 12.007 1.00 94.62 95 PHE A CA 1
ATOM 758 C C . PHE A 1 95 ? -4.422 -2.725 12.821 1.00 94.62 95 PHE A C 1
ATOM 760 O O . PHE A 1 95 ? -5.184 -2.568 13.781 1.00 94.62 95 PHE A O 1
ATOM 767 N N . VAL A 1 96 ? -3.583 -1.766 12.413 1.00 94.12 96 VAL A N 1
ATOM 768 C CA . VAL A 1 96 ? -3.484 -0.444 13.053 1.00 94.12 96 VAL A CA 1
ATOM 769 C C . VAL A 1 96 ? -4.829 0.294 13.000 1.00 94.12 96 VAL A C 1
ATOM 771 O O . VAL A 1 96 ? -5.308 0.778 14.029 1.00 94.12 96 VAL A O 1
ATOM 774 N N . LEU A 1 97 ? -5.502 0.315 11.846 1.00 92.56 97 LEU A N 1
ATOM 775 C CA . LEU A 1 97 ? -6.800 0.981 11.677 1.00 92.56 97 LEU A CA 1
ATOM 776 C C . LEU A 1 97 ? -7.907 0.368 12.545 1.00 92.56 97 LEU A C 1
ATOM 778 O O . LEU A 1 97 ? -8.673 1.106 13.179 1.00 92.56 97 LEU A O 1
ATOM 782 N N . ILE A 1 98 ? -7.969 -0.965 12.628 1.00 92.44 98 ILE A N 1
ATOM 783 C CA . ILE A 1 98 ? -8.911 -1.678 13.504 1.00 92.44 98 ILE A CA 1
ATOM 784 C C . ILE A 1 98 ? -8.663 -1.299 14.969 1.00 92.44 98 ILE A C 1
ATOM 786 O O . ILE A 1 98 ? -9.615 -1.041 15.717 1.00 92.44 98 ILE A O 1
ATOM 790 N N . ARG A 1 99 ? -7.390 -1.221 15.381 1.00 91.00 99 ARG A N 1
ATOM 791 C CA . ARG A 1 99 ? -7.009 -0.865 16.753 1.00 91.00 99 ARG A CA 1
ATOM 792 C C . ARG A 1 99 ? -7.368 0.570 17.124 1.00 91.00 99 ARG A C 1
ATOM 794 O O . ARG A 1 99 ? -7.886 0.775 18.222 1.00 91.00 99 ARG A O 1
ATOM 801 N N . ILE A 1 100 ? -7.163 1.530 16.226 1.00 90.50 100 ILE A N 1
ATOM 802 C CA . ILE A 1 100 ? -7.481 2.949 16.462 1.00 90.50 100 ILE A CA 1
ATOM 803 C C . ILE A 1 100 ? -8.991 3.157 16.646 1.00 90.50 100 ILE A C 1
ATOM 805 O O . ILE A 1 100 ? -9.429 3.868 17.554 1.00 90.50 100 ILE A O 1
ATOM 809 N N . HIS A 1 101 ? -9.810 2.506 15.819 1.00 86.44 101 HIS A N 1
ATOM 810 C CA . HIS A 1 101 ? -11.250 2.762 15.793 1.00 86.44 101 HIS A CA 1
ATOM 811 C C . HIS A 1 101 ? -12.074 1.915 16.774 1.00 86.44 101 HIS A C 1
ATOM 813 O O . HIS A 1 101 ? -13.247 2.226 17.002 1.00 86.44 101 HIS A O 1
ATOM 819 N N . ARG A 1 102 ? -11.469 0.883 17.386 1.00 84.19 102 ARG A N 1
ATOM 820 C CA . ARG A 1 102 ? -12.058 0.036 18.445 1.00 84.19 102 ARG A CA 1
ATOM 821 C C . ARG A 1 102 ? -13.475 -0.455 18.098 1.00 84.19 102 ARG A C 1
ATOM 823 O O . ARG A 1 102 ? -14.419 -0.273 18.866 1.00 84.19 102 ARG A O 1
ATOM 830 N N . TYR A 1 103 ? -13.640 -1.039 16.913 1.00 84.19 103 TYR A N 1
ATOM 831 C CA . TYR A 1 103 ? -14.895 -1.687 16.520 1.00 84.19 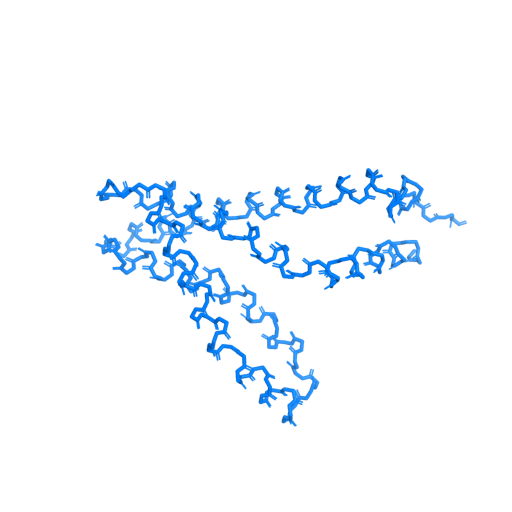103 TYR A CA 1
ATOM 832 C C . TYR A 1 103 ? -15.088 -3.023 17.250 1.00 84.19 103 TYR A C 1
ATOM 834 O O . TYR A 1 103 ? -14.117 -3.677 17.627 1.00 84.19 103 TYR A O 1
ATOM 842 N N . GLY A 1 104 ? -16.344 -3.454 17.411 1.00 88.31 104 GLY A N 1
ATOM 843 C CA . GLY A 1 104 ? -16.638 -4.844 17.771 1.00 88.31 104 GLY A CA 1
ATOM 844 C C . GLY A 1 104 ? -16.176 -5.798 16.665 1.00 88.31 104 GLY A C 1
ATOM 845 O O . GLY A 1 104 ? -16.157 -5.413 15.495 1.00 88.31 104 GLY A O 1
ATOM 846 N N . ILE A 1 105 ? -15.825 -7.036 17.026 1.00 86.31 105 ILE A N 1
ATOM 847 C CA . ILE A 1 105 ? -15.159 -8.010 16.137 1.00 86.31 105 ILE A CA 1
ATOM 848 C C . ILE A 1 105 ? -15.909 -8.192 14.806 1.00 86.31 105 ILE A C 1
ATOM 850 O O . ILE A 1 105 ? -15.296 -8.097 13.747 1.00 86.31 105 ILE A O 1
ATOM 854 N N . GLY A 1 106 ? -17.238 -8.354 14.833 1.00 90.12 106 GLY A N 1
ATOM 855 C CA . GLY A 1 106 ? -18.033 -8.516 13.606 1.00 90.12 106 GLY A CA 1
ATOM 856 C C . GLY A 1 106 ? -17.956 -7.307 12.665 1.00 90.12 106 GLY A C 1
ATOM 857 O O . GLY A 1 106 ? -17.738 -7.458 11.466 1.00 90.12 106 GLY A O 1
ATOM 858 N N . MET A 1 107 ? -18.048 -6.089 13.206 1.00 90.00 107 MET A N 1
ATOM 859 C CA . MET A 1 107 ? -17.946 -4.867 12.400 1.00 90.00 107 MET A CA 1
ATOM 860 C C . MET A 1 107 ? -16.511 -4.614 11.914 1.00 90.00 107 MET A C 1
ATOM 862 O O . MET A 1 107 ? -16.327 -4.073 10.826 1.00 90.00 107 MET A O 1
ATOM 866 N N . ALA A 1 108 ? -15.501 -5.024 12.687 1.00 91.69 108 ALA A N 1
ATOM 867 C CA . ALA A 1 108 ? -14.104 -4.956 12.269 1.00 91.69 108 ALA A CA 1
ATOM 868 C C . ALA A 1 108 ? -13.838 -5.837 11.039 1.00 91.69 108 ALA A C 1
ATOM 870 O O . ALA A 1 108 ? -13.167 -5.381 10.120 1.00 91.69 108 ALA A O 1
ATOM 871 N N . ILE A 1 109 ? -14.411 -7.046 10.983 1.00 93.75 109 ILE A N 1
ATOM 872 C CA . ILE A 1 109 ? -14.264 -7.960 9.837 1.00 93.75 109 ILE A CA 1
ATOM 873 C C . ILE A 1 109 ? -14.885 -7.362 8.570 1.00 93.75 109 ILE A C 1
ATOM 875 O O . ILE A 1 109 ? -14.232 -7.316 7.532 1.00 93.75 109 ILE A O 1
ATOM 879 N N . VAL A 1 110 ? -16.116 -6.847 8.645 1.00 94.50 110 VAL A N 1
ATOM 880 C CA . VAL A 1 110 ? -16.780 -6.240 7.474 1.00 94.50 110 VAL A CA 1
ATOM 881 C C . VAL A 1 110 ? -15.979 -5.048 6.943 1.00 94.50 110 VAL A C 1
ATOM 883 O O . VAL A 1 110 ? -15.768 -4.922 5.738 1.00 94.50 110 VAL A O 1
ATOM 886 N N . ARG A 1 111 ? -15.475 -4.191 7.840 1.00 93.88 111 ARG A N 1
ATOM 887 C CA . ARG A 1 111 ? -14.643 -3.042 7.452 1.00 93.88 111 ARG A CA 1
ATOM 888 C C . ARG A 1 111 ? -13.279 -3.461 6.912 1.00 93.88 111 ARG A C 1
ATOM 890 O O . ARG A 1 111 ? -12.789 -2.824 5.989 1.00 93.88 111 ARG A O 1
ATOM 897 N N . ALA A 1 112 ? -12.702 -4.544 7.427 1.00 95.00 112 ALA A N 1
ATOM 898 C CA . ALA A 1 112 ? -11.475 -5.125 6.897 1.00 95.00 112 ALA A CA 1
ATOM 899 C C . ALA A 1 112 ? -11.644 -5.632 5.462 1.00 95.00 112 ALA A C 1
ATOM 901 O O . ALA A 1 112 ? -10.809 -5.339 4.611 1.00 95.00 112 ALA A O 1
ATOM 902 N N . ILE A 1 113 ? -12.744 -6.331 5.173 1.00 95.94 113 ILE A N 1
ATOM 903 C CA . ILE A 1 113 ? -13.061 -6.788 3.814 1.00 95.94 113 ILE A CA 1
ATOM 904 C C . ILE A 1 113 ? -13.222 -5.586 2.877 1.00 95.94 113 ILE A C 1
ATOM 906 O O . ILE A 1 113 ? -12.629 -5.565 1.801 1.00 95.94 113 ILE A O 1
ATOM 910 N N . LEU A 1 114 ? -13.962 -4.556 3.305 1.00 95.75 114 LEU A N 1
ATOM 911 C CA . LEU A 1 114 ? -14.126 -3.327 2.526 1.00 95.75 114 LEU A CA 1
ATOM 912 C C . LEU A 1 114 ? -12.785 -2.620 2.279 1.00 95.75 114 LEU A C 1
ATOM 914 O O . LEU A 1 114 ? -12.526 -2.173 1.167 1.00 95.75 114 LEU A O 1
ATOM 918 N N . PHE A 1 115 ? -11.916 -2.546 3.287 1.00 96.31 115 PHE A N 1
ATOM 919 C CA . PHE A 1 115 ? -10.578 -1.974 3.155 1.00 96.31 115 PHE A CA 1
ATOM 920 C C . PHE A 1 115 ? -9.735 -2.718 2.120 1.00 96.31 115 PHE A C 1
ATOM 922 O O . PHE A 1 115 ? -9.158 -2.083 1.244 1.00 96.31 115 PHE A O 1
ATOM 929 N N . ILE A 1 116 ? -9.696 -4.053 2.189 1.00 95.69 116 ILE A N 1
ATOM 930 C CA . ILE A 1 116 ? -8.949 -4.886 1.238 1.00 95.69 116 ILE A CA 1
ATOM 931 C C . ILE A 1 116 ? -9.491 -4.689 -0.180 1.00 95.69 116 ILE A C 1
ATOM 933 O O . I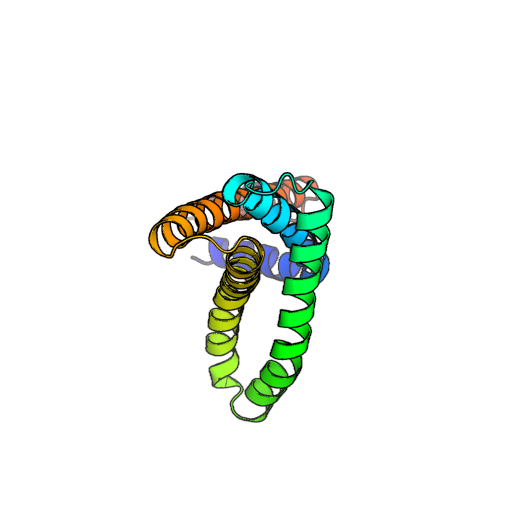LE A 1 116 ? -8.712 -4.528 -1.116 1.00 95.69 116 ILE A O 1
ATOM 937 N N . PHE A 1 117 ? -10.815 -4.648 -0.339 1.00 96.69 117 PHE A N 1
ATOM 938 C CA . PHE A 1 117 ? -11.449 -4.414 -1.634 1.00 96.69 117 PHE A CA 1
ATOM 939 C C . PHE A 1 117 ? -11.092 -3.037 -2.217 1.00 96.69 117 PHE A C 1
ATOM 941 O O . PHE A 1 117 ? -10.710 -2.935 -3.381 1.00 96.69 117 PHE A O 1
ATOM 948 N N . LEU A 1 118 ? -11.145 -1.977 -1.407 1.00 96.38 118 LEU A N 1
ATOM 949 C CA . LEU A 1 118 ? -10.770 -0.625 -1.833 1.00 96.38 118 LEU A CA 1
ATOM 950 C C . LEU A 1 118 ? -9.273 -0.501 -2.136 1.00 96.38 118 LEU A C 1
ATOM 952 O O . LEU A 1 118 ? -8.894 0.143 -3.113 1.00 96.38 118 LEU A O 1
ATOM 956 N N . PHE A 1 119 ? -8.425 -1.142 -1.331 1.00 95.06 119 PHE A N 1
ATOM 957 C CA . PHE A 1 119 ? -6.992 -1.215 -1.593 1.00 95.06 119 PHE A CA 1
ATOM 958 C C . PHE A 1 119 ? -6.712 -1.918 -2.924 1.00 95.06 119 PHE A C 1
ATOM 960 O O . PHE A 1 119 ? -5.914 -1.419 -3.711 1.00 95.06 119 PHE A O 1
ATOM 967 N N . LEU A 1 120 ? -7.403 -3.028 -3.211 1.00 95.19 120 LEU A N 1
ATOM 968 C CA . LEU A 1 120 ? -7.266 -3.755 -4.473 1.00 95.19 120 LEU A CA 1
ATOM 969 C C . LEU A 1 120 ? -7.629 -2.875 -5.676 1.00 95.19 120 LEU A C 1
ATOM 971 O O . LEU A 1 120 ? -6.894 -2.866 -6.659 1.00 95.19 120 LEU A O 1
ATOM 975 N N . ILE A 1 121 ? -8.710 -2.093 -5.587 1.00 96.50 121 ILE A N 1
ATOM 976 C CA . ILE A 1 121 ? -9.078 -1.126 -6.634 1.00 96.50 121 ILE A CA 1
ATOM 977 C C . ILE A 1 121 ? -7.956 -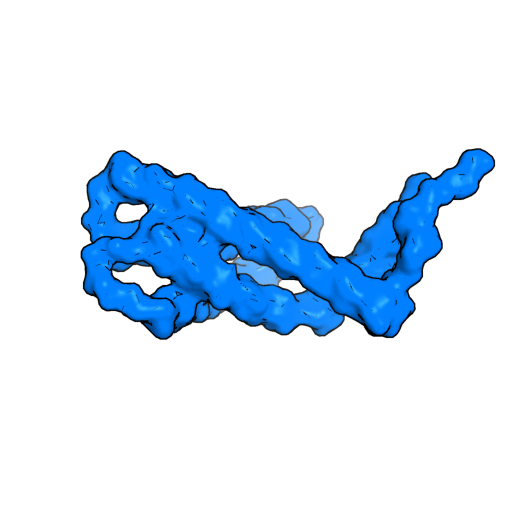0.105 -6.845 1.00 96.50 121 ILE A C 1
ATOM 979 O O . ILE A 1 121 ? -7.553 0.139 -7.981 1.00 96.50 121 ILE A O 1
ATOM 983 N N . GLY A 1 122 ? -7.421 0.471 -5.764 1.00 95.19 122 GLY A N 1
ATOM 984 C CA . GLY A 1 122 ? -6.313 1.422 -5.858 1.00 95.19 122 GLY A CA 1
ATOM 985 C C . GLY A 1 122 ? -5.051 0.798 -6.457 1.00 95.19 122 GLY A C 1
ATOM 986 O O . GLY A 1 122 ? -4.409 1.403 -7.313 1.00 95.19 122 GLY A O 1
ATOM 987 N N . TYR A 1 123 ? -4.716 -0.426 -6.045 1.00 92.62 123 TYR A N 1
ATOM 988 C CA . TYR A 1 123 ? -3.569 -1.177 -6.548 1.00 92.62 123 TYR A CA 1
ATOM 989 C C . TYR A 1 123 ? -3.682 -1.450 -8.053 1.00 92.62 123 TYR A C 1
ATOM 991 O O . TYR A 1 123 ? -2.738 -1.187 -8.800 1.00 92.62 123 TYR A O 1
ATOM 999 N N . LEU A 1 124 ? -4.852 -1.903 -8.517 1.00 95.06 124 LEU A N 1
ATOM 1000 C CA . LEU A 1 124 ? -5.128 -2.064 -9.946 1.00 95.06 124 LEU A CA 1
ATOM 1001 C C . LEU A 1 124 ? -5.043 -0.722 -10.684 1.00 95.06 124 LEU A C 1
ATOM 1003 O O . LEU A 1 124 ? -4.485 -0.663 -11.776 1.00 95.06 124 LEU A O 1
ATOM 1007 N N . GLY A 1 125 ? -5.522 0.362 -10.067 1.00 95.25 125 GLY A N 1
ATOM 1008 C CA . GLY A 1 125 ? -5.393 1.720 -10.594 1.00 95.25 125 GLY A CA 1
ATOM 1009 C C . GLY A 1 125 ? -3.938 2.136 -10.827 1.00 95.25 125 GLY A C 1
ATOM 1010 O O . GLY A 1 125 ? -3.613 2.601 -11.917 1.00 95.25 125 GLY A O 1
ATOM 1011 N N . ILE A 1 126 ? -3.046 1.911 -9.853 1.00 92.44 126 ILE A N 1
ATOM 1012 C CA . ILE A 1 126 ? -1.599 2.141 -10.026 1.00 92.44 126 ILE A CA 1
ATOM 1013 C C . ILE A 1 126 ? -1.037 1.255 -11.130 1.00 92.44 126 ILE A C 1
ATOM 1015 O O . ILE A 1 126 ? -0.282 1.741 -11.964 1.00 92.44 126 ILE A O 1
ATOM 1019 N N . SER A 1 127 ? -1.385 -0.033 -11.144 1.00 90.94 127 SER A N 1
ATOM 1020 C CA . SER A 1 127 ? -0.871 -0.972 -12.144 1.00 90.94 127 SER A CA 1
ATOM 1021 C C . SER A 1 127 ? -1.220 -0.523 -13.566 1.00 90.94 127 SER A C 1
ATOM 1023 O O . SER A 1 127 ? -0.347 -0.473 -14.433 1.00 90.94 127 SER A O 1
ATOM 1025 N N . ILE A 1 128 ? -2.469 -0.112 -13.796 1.00 92.81 128 ILE A N 1
ATOM 1026 C CA . ILE A 1 128 ? -2.914 0.435 -15.081 1.00 92.81 128 ILE A CA 1
ATOM 1027 C C . ILE A 1 128 ? -2.178 1.744 -15.384 1.00 92.81 128 ILE A C 1
ATOM 1029 O O . ILE A 1 128 ? -1.646 1.900 -16.480 1.00 92.81 128 ILE A O 1
ATOM 1033 N N . ALA A 1 129 ? -2.096 2.662 -14.418 1.00 92.06 129 ALA A N 1
ATOM 1034 C CA . ALA A 1 129 ? -1.417 3.943 -14.599 1.00 92.06 129 ALA A CA 1
ATOM 1035 C C . ALA A 1 129 ? 0.068 3.776 -14.958 1.00 92.06 129 ALA A C 1
ATOM 1037 O O . ALA A 1 129 ? 0.548 4.463 -15.854 1.00 92.06 129 ALA A O 1
ATOM 1038 N N . LEU A 1 130 ? 0.779 2.840 -14.322 1.00 90.56 130 LEU A N 1
ATOM 1039 C CA . LEU A 1 130 ? 2.175 2.536 -14.641 1.00 90.56 130 LEU A CA 1
ATOM 1040 C C . LEU A 1 130 ? 2.309 2.033 -16.079 1.00 90.56 130 LEU A C 1
ATOM 1042 O O . LEU A 1 130 ? 3.115 2.572 -16.825 1.00 90.56 130 LEU A O 1
ATOM 1046 N N . ASN A 1 131 ? 1.483 1.073 -16.504 1.00 89.12 131 ASN A N 1
ATOM 1047 C CA . ASN A 1 131 ? 1.514 0.586 -17.887 1.00 89.12 131 ASN A CA 1
ATOM 1048 C C . ASN A 1 131 ? 1.221 1.706 -18.901 1.00 89.12 131 ASN A C 1
ATOM 1050 O O . ASN A 1 131 ? 1.889 1.793 -19.928 1.00 89.12 131 ASN A O 1
ATOM 1054 N N . LEU A 1 132 ? 0.274 2.602 -18.600 1.00 91.62 132 LEU A N 1
ATOM 1055 C CA . LEU A 1 132 ? -0.010 3.764 -19.448 1.00 91.62 132 LEU A CA 1
ATOM 1056 C C . LEU A 1 132 ? 1.179 4.725 -19.526 1.00 91.62 132 LEU A C 1
ATOM 1058 O O . LEU A 1 132 ? 1.526 5.168 -20.617 1.00 91.62 132 LEU A O 1
ATOM 1062 N N . VAL A 1 133 ? 1.824 5.028 -18.397 1.00 90.56 133 VAL A N 1
ATOM 1063 C CA . VAL A 1 133 ? 3.032 5.866 -18.374 1.00 90.56 133 VAL A CA 1
ATOM 1064 C C . VAL A 1 133 ? 4.131 5.241 -19.227 1.00 90.56 133 VAL A C 1
ATOM 1066 O O . VAL A 1 133 ? 4.766 5.954 -19.995 1.00 90.56 133 VAL A O 1
ATOM 1069 N N . LEU A 1 134 ? 4.308 3.922 -19.161 1.00 89.44 134 LEU A N 1
ATOM 1070 C CA . LEU A 1 134 ? 5.328 3.215 -19.935 1.00 89.44 134 LEU A CA 1
ATOM 1071 C C . LEU A 1 134 ? 5.079 3.223 -21.443 1.00 89.44 134 LEU A C 1
ATOM 1073 O O . LEU A 1 134 ? 6.029 3.310 -22.221 1.00 89.44 134 LEU A O 1
ATOM 1077 N N . LEU A 1 135 ? 3.813 3.175 -21.855 1.00 89.94 135 LEU A N 1
ATOM 1078 C CA . LEU A 1 135 ? 3.433 3.375 -23.253 1.00 89.94 135 LEU A CA 1
ATOM 1079 C C . LEU A 1 135 ? 3.704 4.818 -23.701 1.00 89.94 135 LEU A C 1
ATOM 1081 O O . LEU A 1 135 ? 4.221 5.041 -24.792 1.00 89.94 135 LEU A O 1
ATOM 1085 N N . LEU A 1 136 ? 3.389 5.806 -22.855 1.00 90.56 136 LEU A N 1
ATOM 1086 C CA . LEU A 1 136 ? 3.585 7.226 -23.166 1.00 90.56 136 LEU A CA 1
ATOM 1087 C C . LEU A 1 136 ? 5.065 7.626 -23.241 1.00 90.56 136 LEU A C 1
ATOM 1089 O O . LEU A 1 136 ? 5.414 8.507 -24.023 1.00 90.56 136 LEU A O 1
ATOM 1093 N N . THR A 1 137 ? 5.935 6.996 -22.451 1.00 88.06 137 THR A N 1
ATOM 1094 C CA . THR A 1 137 ? 7.388 7.233 -22.485 1.00 88.06 137 THR A CA 1
ATOM 1095 C C . THR A 1 137 ? 8.104 6.428 -23.570 1.00 88.06 137 THR A C 1
ATOM 1097 O O . THR A 1 137 ? 9.304 6.613 -23.765 1.00 88.06 137 THR A O 1
ATOM 1100 N N . GLY A 1 138 ? 7.393 5.545 -24.281 1.00 84.19 138 GLY A N 1
ATOM 1101 C CA . GLY A 1 138 ? 7.960 4.677 -25.314 1.00 84.19 138 GLY A CA 1
ATOM 1102 C C . GLY A 1 138 ? 8.828 3.539 -24.771 1.00 84.19 138 GLY A C 1
ATOM 1103 O O . GLY A 1 138 ? 9.511 2.877 -25.548 1.00 84.19 138 GLY A O 1
ATOM 1104 N N . GLN A 1 139 ? 8.814 3.298 -23.454 1.00 83.81 139 GLN A N 1
ATOM 1105 C CA . GLN A 1 139 ? 9.474 2.133 -22.851 1.00 83.81 139 GLN A CA 1
ATOM 1106 C C . GLN A 1 139 ? 8.734 0.828 -23.186 1.00 83.81 139 GLN A C 1
ATOM 1108 O O . GLN A 1 139 ? 9.351 -0.235 -23.250 1.00 83.81 139 GLN A O 1
ATOM 1113 N N . LEU A 1 140 ? 7.425 0.924 -23.438 1.00 84.75 140 LEU A N 1
ATOM 1114 C CA . LEU A 1 140 ? 6.604 -0.129 -24.026 1.00 84.75 140 LEU A CA 1
ATOM 1115 C C . LEU A 1 140 ? 6.033 0.343 -25.364 1.00 84.75 140 LEU A C 1
ATOM 1117 O O . LEU A 1 140 ? 5.583 1.484 -25.485 1.00 84.75 140 LEU A O 1
ATOM 1121 N N . THR A 1 141 ? 5.990 -0.547 -26.352 1.00 85.75 141 THR A N 1
ATOM 1122 C CA . THR A 1 141 ? 5.264 -0.328 -27.611 1.00 85.75 141 THR A CA 1
ATOM 1123 C C . THR A 1 141 ? 4.024 -1.218 -27.673 1.00 85.75 141 THR A C 1
ATOM 1125 O O . THR A 1 141 ? 3.916 -2.219 -26.970 1.00 85.75 141 THR A O 1
ATOM 1128 N N . LEU A 1 142 ? 3.050 -0.882 -28.526 1.00 81.81 142 LEU A N 1
ATOM 1129 C CA . LEU A 1 142 ? 1.874 -1.748 -28.725 1.00 81.81 142 LEU A CA 1
ATOM 1130 C C . LEU A 1 142 ? 2.253 -3.117 -29.320 1.00 81.81 142 LEU A C 1
ATOM 1132 O O . LEU A 1 142 ? 1.531 -4.094 -29.135 1.00 81.81 142 LEU A O 1
ATOM 1136 N N . GLU A 1 143 ? 3.402 -3.194 -29.990 1.00 82.56 143 GLU A N 1
ATOM 1137 C CA . GLU A 1 143 ? 3.977 -4.427 -30.535 1.00 82.56 143 GLU A CA 1
ATOM 1138 C C . GLU A 1 143 ? 4.441 -5.381 -29.425 1.00 82.56 143 GLU A C 1
ATOM 1140 O O . GLU A 1 143 ? 4.356 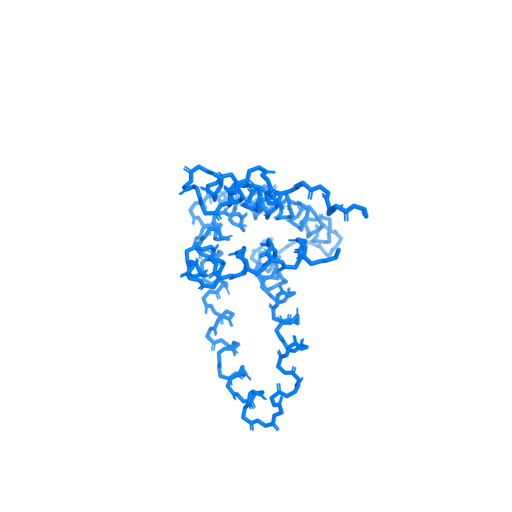-6.594 -29.601 1.00 82.56 143 GLU A O 1
ATOM 1145 N N . ASP A 1 144 ? 4.819 -4.862 -28.248 1.00 79.06 144 ASP A N 1
ATOM 1146 C CA . ASP A 1 144 ? 5.177 -5.668 -27.069 1.00 79.06 144 ASP A CA 1
ATOM 1147 C C . ASP A 1 144 ? 3.982 -6.480 -26.516 1.00 79.06 144 ASP A C 1
ATOM 1149 O O . ASP A 1 144 ? 4.160 -7.387 -25.698 1.00 79.06 144 ASP A O 1
ATOM 1153 N N . PHE A 1 145 ? 2.757 -6.177 -26.963 1.00 80.44 145 PHE A N 1
ATOM 1154 C CA . PHE A 1 145 ? 1.528 -6.906 -26.629 1.00 80.44 145 PHE A CA 1
ATOM 1155 C C . PHE A 1 145 ? 0.995 -7.753 -27.793 1.00 80.44 145 PHE A C 1
ATOM 1157 O O . PHE A 1 145 ? -0.057 -8.388 -27.662 1.00 80.44 145 PHE A O 1
ATOM 1164 N N . ALA A 1 146 ? 1.689 -7.771 -28.935 1.00 81.25 146 ALA A N 1
ATOM 1165 C CA . ALA A 1 146 ? 1.293 -8.579 -30.077 1.00 81.25 146 ALA A CA 1
ATOM 1166 C C . ALA A 1 146 ? 1.454 -10.081 -29.763 1.00 81.25 146 ALA A C 1
ATOM 1168 O O . ALA A 1 146 ? 2.393 -10.480 -29.063 1.00 81.25 146 ALA A O 1
ATOM 1169 N N . PRO A 1 147 ? 0.556 -10.947 -30.272 1.00 75.75 147 PRO A N 1
ATOM 1170 C CA . PRO A 1 147 ? 0.710 -12.383 -30.103 1.00 75.75 147 PRO A CA 1
ATOM 1171 C C . PRO A 1 147 ? 2.023 -12.851 -30.754 1.00 75.75 147 PRO A C 1
ATOM 1173 O O . PRO A 1 147 ? 2.396 -12.336 -31.812 1.00 75.75 147 PRO A O 1
ATOM 1176 N N . PRO A 1 148 ? 2.734 -13.823 -30.150 1.00 68.88 148 PRO A N 1
ATOM 1177 C CA . PRO A 1 148 ? 3.954 -14.356 -30.742 1.00 68.88 148 PRO A CA 1
ATOM 1178 C C . PRO A 1 148 ? 3.648 -14.931 -32.134 1.00 68.88 148 PRO A C 1
ATOM 1180 O O . PRO A 1 148 ? 2.589 -15.547 -32.297 1.00 68.88 148 PRO A O 1
ATOM 1183 N N . PRO A 1 149 ? 4.546 -14.756 -33.124 1.00 70.62 149 PRO A N 1
ATOM 1184 C CA . PRO A 1 149 ? 4.372 -15.381 -34.429 1.00 70.62 149 PRO A CA 1
ATOM 1185 C C . PRO A 1 149 ? 4.256 -16.903 -34.251 1.00 70.62 149 PRO A C 1
ATOM 1187 O O . PRO A 1 149 ? 5.009 -17.493 -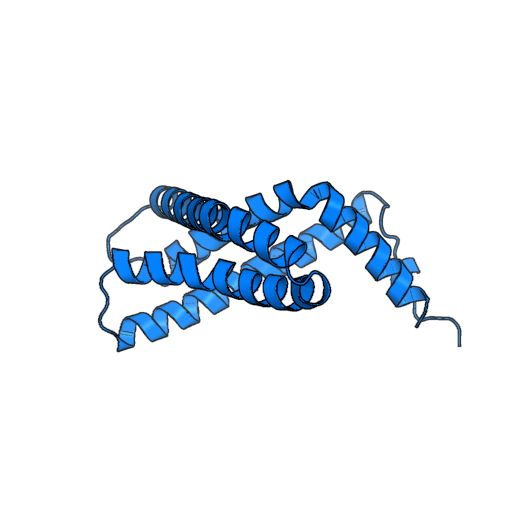33.471 1.00 70.62 149 PRO A O 1
ATOM 1190 N N . SER A 1 150 ? 3.252 -17.488 -34.911 1.00 65.56 150 SER A N 1
ATOM 1191 C CA . SER A 1 150 ? 2.922 -18.921 -34.891 1.00 65.56 150 SER A CA 1
ATOM 1192 C C . SER A 1 150 ? 4.038 -19.790 -35.447 1.00 65.56 150 SER A C 1
ATOM 1194 O O . SER A 1 150 ? 4.549 -19.404 -36.523 1.00 65.56 150 SER A O 1
#

Nearest PDB structures (foldseek):
  7dih-assembly2_B  TM=3.059E-01  e=9.676E+00  Aquifex aeolicus VF5

Secondary structure (DSSP, 8-state):
-HHHHHHHHHHHHHHHHTHHHHHHHHHHHHHHHHHHHH-SS---HHHHHHHHHHHHHHHHHHHHHHHHHHHHH-GGGHHHHHHHHHHHHHHHHHHHHHHHHT--HHHHHHHHHHHHHHHHHHHHHHHHHHHHHHHHTTSS-GGGGSPPP-

Sequence (150 aa):
LQTNAETSKKIMEVVMEYNSFIFLLYIPILALAGFLSFNKRGFNIPEYIVTSTYALSHLMVMTFPLSLLVIFLSPENYMTYSMVSIVLMIGYPLFVLIRIHRYGIGMAIVRAILFIFLFLIGYLGISIALNLVLLLTGQLTLEDFAPPPS

Solvent-accessible surface area (backbone atoms only — not comparable to full-atom values): 8239 Å² total; per-residue (Å²): 110,65,51,63,49,52,42,50,46,54,52,48,54,50,50,62,74,42,37,72,59,58,56,57,58,46,34,60,34,48,12,52,19,41,46,77,42,61,71,79,80,80,71,56,67,66,58,29,37,53,49,30,46,50,38,51,52,54,47,49,66,60,47,50,63,53,50,54,50,37,48,72,76,42,55,88,50,39,65,62,53,51,56,53,49,58,53,45,66,55,49,49,43,51,52,52,53,49,62,75,68,64,57,58,71,72,60,38,50,56,31,47,53,48,24,53,52,44,34,50,54,42,51,51,50,50,54,51,50,52,54,51,50,33,45,75,71,62,78,37,56,80,70,59,70,50,79,66,86,129

Radius of gyration: 18.47 Å; Cα contacts (8 Å, |Δi|>4): 97; chains: 1; bounding box: 40×34×53 Å

pLDDT: mean 89.4, std 8.22, range [49.56, 96.69]